Protein AF-A0A8B7R9I5-F1 (afdb_monomer_lite)

Radius of gyration: 27.97 Å; chains: 1; bounding box: 90×27×50 Å

pLDDT: mean 90.96, std 14.0, range [53.28, 98.88]

Foldseek 3Di:
DVVVVVVVVVVVVVVVVPPPPPPPDPCPDFDWDWDLDQFKIWIWGDDPNDIDTDADPVRHSIFTQKWFADPVGDIDGTPVLVVCCVVGVQRMDGSCVQVPPDDCPPVSNVVVCVVRSYDD

Structure (mmCIF, N/CA/C/O backbone):
data_AF-A0A8B7R9I5-F1
#
_entry.id   AF-A0A8B7R9I5-F1
#
loop_
_atom_site.group_PDB
_atom_site.id
_atom_site.type_symbol
_atom_site.label_atom_id
_atom_site.label_alt_id
_atom_site.label_comp_id
_atom_site.label_asym_id
_atom_site.label_entity_id
_atom_site.label_seq_id
_atom_site.pdbx_PDB_ins_code
_atom_site.Cartn_x
_atom_site.Cartn_y
_atom_site.Cartn_z
_atom_site.occupancy
_atom_site.B_iso_or_equiv
_atom_site.auth_seq_id
_atom_site.auth_comp_id
_atom_site.auth_asym_id
_atom_site.auth_atom_id
_atom_site.pdbx_PDB_model_num
ATOM 1 N N . MET A 1 1 ? -72.398 -2.146 26.251 1.00 57.97 1 MET A N 1
ATOM 2 C CA . MET A 1 1 ? -71.315 -3.127 26.514 1.00 57.97 1 MET A CA 1
ATOM 3 C C . MET A 1 1 ? -70.756 -3.788 25.250 1.00 5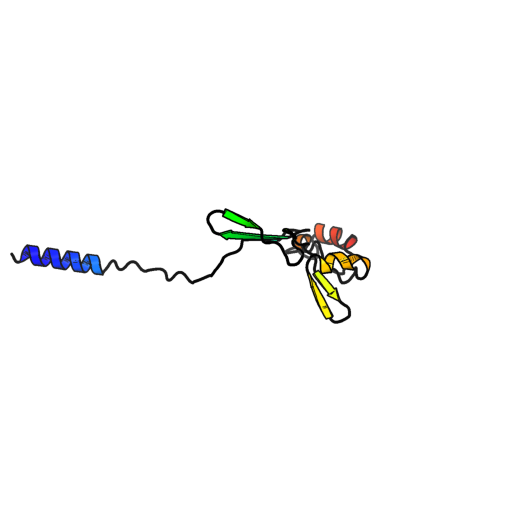7.97 1 MET A C 1
ATOM 5 O O . MET A 1 1 ? -69.545 -3.874 25.144 1.00 57.97 1 MET A O 1
ATOM 9 N N . LYS A 1 2 ? -71.574 -4.205 24.268 1.00 59.00 2 LYS A N 1
ATOM 10 C CA . LYS A 1 2 ? -71.081 -4.926 23.071 1.00 59.00 2 LYS A CA 1
ATOM 11 C C . LYS A 1 2 ? -70.203 -4.094 22.115 1.00 59.00 2 LYS A C 1
ATOM 13 O O . LYS A 1 2 ? -69.236 -4.621 21.588 1.00 59.00 2 LYS A O 1
ATOM 18 N N . LEU A 1 3 ? -70.484 -2.800 21.937 1.00 61.31 3 LEU A N 1
ATOM 19 C CA . LEU A 1 3 ? -69.761 -1.958 20.966 1.00 61.31 3 LEU A CA 1
ATOM 20 C C . LEU A 1 3 ? -68.325 -1.604 21.405 1.00 61.31 3 LEU A C 1
ATOM 22 O O . LEU A 1 3 ? -67.411 -1.579 20.589 1.00 61.31 3 LEU A O 1
ATOM 26 N N . SER A 1 4 ? -68.115 -1.398 22.708 1.00 63.44 4 SER A N 1
ATOM 27 C CA . SER A 1 4 ? -66.793 -1.089 23.274 1.00 63.44 4 SER A CA 1
ATOM 28 C C . SER A 1 4 ? -65.846 -2.292 23.222 1.00 63.44 4 SER A C 1
ATOM 30 O O . SER A 1 4 ? -64.653 -2.120 22.992 1.00 63.44 4 SER A O 1
ATOM 32 N N . LEU A 1 5 ? -66.386 -3.510 23.345 1.00 71.44 5 LEU A N 1
ATOM 33 C CA . LEU A 1 5 ? -65.606 -4.741 23.239 1.00 71.44 5 LEU A CA 1
ATOM 34 C C . LEU A 1 5 ? -65.128 -4.986 21.799 1.00 71.44 5 LEU A C 1
ATOM 36 O O . LEU A 1 5 ? -63.981 -5.364 21.594 1.00 71.44 5 LEU A O 1
ATOM 40 N N . VAL A 1 6 ? -65.972 -4.704 20.800 1.00 74.56 6 VAL A N 1
ATOM 41 C CA . VAL A 1 6 ? -65.595 -4.829 19.382 1.00 74.56 6 VAL A CA 1
ATOM 42 C C . VAL A 1 6 ? -64.506 -3.819 19.015 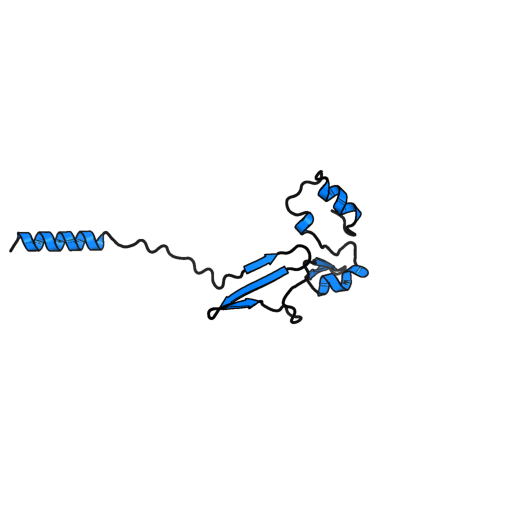1.00 74.56 6 VAL A C 1
ATOM 44 O O . VAL A 1 6 ? -63.542 -4.191 18.357 1.00 74.56 6 VAL A O 1
ATOM 47 N N . ALA A 1 7 ? -64.606 -2.573 19.488 1.00 74.38 7 ALA A N 1
ATOM 48 C CA . ALA A 1 7 ? -63.586 -1.552 19.243 1.00 74.38 7 ALA A CA 1
ATOM 49 C C . ALA A 1 7 ? -62.231 -1.904 19.883 1.00 74.38 7 ALA A C 1
ATOM 51 O O . ALA A 1 7 ? -61.194 -1.728 19.249 1.00 74.38 7 ALA A O 1
ATOM 52 N N . ALA A 1 8 ? -62.235 -2.447 21.106 1.00 73.75 8 ALA A N 1
ATOM 53 C CA . ALA A 1 8 ? -61.017 -2.883 21.788 1.00 73.75 8 ALA A CA 1
ATOM 54 C C . ALA A 1 8 ? -60.342 -4.063 21.070 1.00 73.75 8 ALA A C 1
ATOM 56 O O . ALA A 1 8 ? -59.127 -4.060 20.892 1.00 73.75 8 ALA A O 1
ATOM 57 N N . VAL A 1 9 ? -61.131 -5.036 20.600 1.00 73.94 9 VAL A N 1
ATOM 58 C CA . VAL A 1 9 ? -60.626 -6.174 19.816 1.00 73.94 9 VAL A CA 1
ATOM 59 C C . VAL A 1 9 ? -60.076 -5.709 18.466 1.00 73.94 9 VAL A C 1
ATOM 61 O O . VAL A 1 9 ? -59.018 -6.173 18.055 1.00 73.94 9 VAL A O 1
ATOM 64 N N . LEU A 1 10 ? -60.730 -4.749 17.805 1.00 69.25 10 LEU A N 1
ATOM 65 C CA . LEU A 1 10 ? -60.244 -4.186 16.545 1.00 69.25 10 LEU A CA 1
ATOM 66 C C . LEU A 1 10 ? -58.917 -3.431 16.732 1.00 69.25 10 LEU A C 1
ATOM 68 O O . LEU A 1 10 ? -58.007 -3.602 15.926 1.00 69.25 10 LEU A O 1
ATOM 72 N N . LEU A 1 11 ? -58.776 -2.650 17.813 1.00 66.75 11 LEU A N 1
ATOM 73 C CA . LEU A 1 11 ? -57.527 -1.953 18.150 1.00 66.75 11 LEU A CA 1
ATOM 74 C C . LEU A 1 11 ? -56.383 -2.928 18.463 1.00 66.75 11 LEU A C 1
ATOM 76 O O . LEU A 1 11 ? -55.255 -2.698 18.038 1.00 66.75 11 LEU A O 1
ATOM 80 N N . LEU A 1 12 ? -56.675 -4.018 19.180 1.00 66.19 12 LEU A N 1
ATOM 81 C CA . LEU A 1 12 ? -55.714 -5.086 19.474 1.00 66.19 12 LEU A CA 1
ATOM 82 C C . LEU A 1 12 ? -55.257 -5.808 18.200 1.00 66.19 12 LEU A C 1
ATOM 84 O O . LEU A 1 12 ? -54.066 -6.060 18.037 1.00 66.19 12 LEU A O 1
ATOM 88 N N . LEU A 1 13 ? -56.179 -6.087 17.274 1.00 65.00 13 LEU A N 1
ATOM 89 C CA . LEU A 1 13 ? -55.869 -6.703 15.980 1.00 65.00 13 LEU A CA 1
ATOM 90 C C . LEU A 1 13 ? -55.035 -5.773 15.083 1.00 65.00 13 LEU A C 1
ATOM 92 O O . LEU A 1 13 ? -54.101 -6.229 14.429 1.00 65.00 13 LEU A O 1
ATOM 96 N N . LEU A 1 14 ? -55.322 -4.467 15.093 1.00 61.38 14 LEU A N 1
ATOM 97 C CA . LEU A 1 14 ? -54.528 -3.447 14.396 1.00 61.38 14 LEU A CA 1
ATOM 98 C C . LEU A 1 14 ? -53.128 -3.272 15.009 1.00 61.38 14 LEU A C 1
ATOM 100 O O . LEU A 1 14 ? -52.166 -3.062 14.273 1.00 61.38 14 LEU A O 1
ATOM 104 N N . GLY A 1 15 ? -53.006 -3.376 16.336 1.00 58.50 15 GLY A N 1
ATOM 105 C CA . GLY A 1 15 ? -51.725 -3.333 17.044 1.00 58.50 15 GLY A CA 1
ATOM 106 C C . GLY A 1 15 ? -50.855 -4.563 16.777 1.00 58.50 15 GLY A C 1
ATOM 107 O O . GLY A 1 15 ? -49.658 -4.420 16.562 1.00 58.50 15 GLY A O 1
ATOM 108 N N . ALA A 1 16 ? -51.457 -5.754 16.708 1.00 57.84 16 ALA A N 1
ATOM 109 C CA . ALA A 1 16 ? -50.753 -6.996 16.381 1.00 57.84 16 ALA A CA 1
ATOM 110 C C . ALA A 1 16 ? -50.310 -7.074 14.908 1.00 57.84 16 ALA A C 1
ATOM 112 O O . ALA A 1 16 ? -49.304 -7.708 14.604 1.00 57.84 16 ALA A O 1
ATOM 113 N N . ALA A 1 17 ? -51.034 -6.416 13.993 1.00 56.88 17 ALA A N 1
ATOM 114 C CA . ALA A 1 17 ? -50.663 -6.333 12.578 1.00 56.88 17 ALA A CA 1
ATOM 115 C C . ALA A 1 17 ? -49.490 -5.371 12.307 1.00 56.88 17 ALA A C 1
ATOM 117 O O . ALA A 1 17 ? -48.914 -5.400 11.223 1.00 56.88 17 ALA A O 1
ATOM 118 N N . ARG A 1 18 ? -49.114 -4.535 13.284 1.00 53.28 18 ARG A N 1
ATOM 119 C CA . ARG A 1 18 ? -47.865 -3.765 13.284 1.00 53.28 18 ARG A CA 1
ATOM 120 C C . ARG A 1 18 ? -46.792 -4.516 14.071 1.00 53.28 18 ARG A C 1
ATOM 122 O O . ARG A 1 18 ? -46.271 -4.017 15.061 1.00 53.28 18 ARG A O 1
ATOM 129 N N . ALA A 1 19 ? -46.478 -5.732 13.640 1.00 58.41 19 ALA A N 1
ATOM 130 C CA . ALA A 1 19 ? -45.168 -6.283 13.934 1.00 58.41 19 ALA A CA 1
ATOM 131 C C . ALA A 1 19 ? -44.186 -5.508 13.051 1.00 58.41 19 ALA A C 1
ATOM 133 O O . ALA A 1 19 ? -44.258 -5.598 11.826 1.00 58.41 19 ALA A O 1
ATOM 134 N N . GLU A 1 20 ? -43.358 -4.663 13.661 1.00 60.16 20 GLU A N 1
ATOM 135 C CA . GLU A 1 20 ? -42.217 -4.074 12.969 1.00 60.16 20 GLU A CA 1
ATOM 136 C C . GLU A 1 20 ? -41.395 -5.240 12.412 1.00 60.16 20 GLU A C 1
ATOM 138 O O . GLU A 1 20 ? -41.001 -6.139 13.157 1.00 60.16 20 GLU A O 1
ATOM 143 N N . GLU A 1 21 ? -41.219 -5.284 11.090 1.00 58.91 21 GLU A N 1
ATOM 144 C CA . GLU A 1 21 ? -40.230 -6.162 10.481 1.00 58.91 21 GLU A CA 1
ATOM 145 C C . GLU A 1 21 ? -38.873 -5.721 11.035 1.00 58.91 21 GLU A C 1
ATOM 147 O O . GLU A 1 21 ? -38.292 -4.730 10.596 1.00 58.91 21 GLU A O 1
ATOM 152 N N . GLU A 1 22 ? -38.401 -6.406 12.077 1.00 61.62 22 GLU A N 1
ATOM 153 C CA . GLU A 1 22 ? -37.020 -6.295 12.516 1.00 61.62 22 GLU A CA 1
ATOM 154 C C . GLU A 1 22 ? -36.156 -6.803 11.363 1.00 61.62 22 GLU A C 1
ATOM 156 O O . GLU A 1 22 ? -35.990 -8.012 11.171 1.00 61.62 22 GLU A O 1
ATOM 161 N N . ASP A 1 23 ? -35.621 -5.867 10.576 1.00 65.56 23 ASP A N 1
ATOM 162 C CA . ASP A 1 23 ? -34.493 -6.118 9.691 1.00 65.56 23 ASP A CA 1
ATOM 163 C C . ASP A 1 23 ? -33.427 -6.827 10.529 1.00 65.56 23 ASP A C 1
ATOM 165 O O . ASP A 1 23 ? -32.781 -6.220 11.391 1.00 65.56 23 ASP A O 1
ATOM 169 N N . LYS A 1 24 ? -33.272 -8.139 10.316 1.00 66.38 24 LYS A N 1
ATOM 170 C CA . LYS A 1 24 ? -32.205 -8.933 10.922 1.00 66.38 24 LYS A CA 1
ATOM 171 C C . LYS A 1 24 ? -30.882 -8.351 10.449 1.00 66.38 24 LYS A C 1
ATOM 173 O O . LYS A 1 24 ? -30.362 -8.721 9.400 1.00 66.38 24 LYS A O 1
ATOM 178 N N . LYS A 1 25 ? -30.352 -7.418 11.233 1.00 73.75 25 LYS A N 1
ATOM 179 C CA . LYS A 1 25 ? -29.032 -6.843 11.030 1.00 73.75 25 LYS A CA 1
ATOM 180 C C . LYS A 1 25 ? -28.022 -7.968 11.193 1.00 73.75 25 LYS A C 1
ATOM 182 O O . LYS A 1 25 ? -27.886 -8.536 12.274 1.00 73.75 25 LYS A O 1
ATOM 187 N N . GLU A 1 26 ? -27.367 -8.313 10.095 1.00 87.25 26 GLU A N 1
ATOM 188 C CA . GLU A 1 26 ? -26.284 -9.285 10.080 1.00 87.25 26 GLU A CA 1
ATOM 189 C C . GLU A 1 26 ? -25.177 -8.826 11.049 1.00 87.25 26 GLU A C 1
ATOM 191 O O . GLU A 1 26 ? -24.826 -7.641 11.081 1.00 87.25 26 GLU A O 1
ATOM 196 N N . ASP A 1 27 ? -24.660 -9.738 11.879 1.00 91.88 27 ASP A N 1
ATOM 197 C CA . ASP A 1 27 ? -23.546 -9.428 12.780 1.00 91.88 27 ASP A CA 1
ATOM 198 C C . ASP A 1 27 ? -22.250 -9.355 11.968 1.00 91.88 27 ASP A C 1
ATOM 200 O O . ASP A 1 27 ? -21.602 -10.361 11.679 1.00 91.88 27 ASP A O 1
ATOM 204 N N . VAL A 1 28 ? -21.893 -8.136 11.570 1.00 93.75 28 VAL A N 1
ATOM 205 C CA . VAL A 1 28 ? -20.682 -7.836 10.795 1.00 93.75 28 VAL A CA 1
ATOM 206 C C . VAL A 1 28 ? -19.411 -7.763 11.654 1.00 93.75 28 VAL A C 1
ATOM 208 O O . VAL A 1 28 ? -18.330 -7.491 11.131 1.00 93.75 28 VAL A O 1
ATOM 211 N N . GLY A 1 29 ? -19.505 -7.976 12.971 1.00 96.19 29 GLY A N 1
ATOM 212 C CA . GLY A 1 29 ? -18.381 -7.833 13.891 1.00 96.19 29 GLY A CA 1
ATOM 213 C C . GLY A 1 29 ? -17.831 -6.400 13.976 1.00 96.19 29 GLY A C 1
ATOM 214 O O . GLY A 1 29 ? -18.547 -5.407 13.835 1.00 96.19 29 GLY A O 1
ATOM 215 N N . THR A 1 30 ? -16.528 -6.268 14.257 1.00 96.69 30 THR A N 1
ATOM 216 C CA . THR A 1 30 ? -15.864 -4.955 14.345 1.00 96.69 30 THR A CA 1
ATOM 217 C C . THR A 1 30 ? -15.502 -4.442 12.954 1.00 96.69 30 THR A C 1
ATOM 219 O O . THR A 1 30 ? -14.578 -4.946 12.320 1.00 96.69 30 THR A O 1
ATOM 222 N N . VAL A 1 31 ? -16.187 -3.392 12.506 1.00 97.94 31 VAL A N 1
ATOM 223 C CA . VAL A 1 31 ? -15.862 -2.699 11.255 1.00 97.94 31 VAL A CA 1
ATOM 224 C C . VAL A 1 31 ? -14.630 -1.813 11.450 1.00 97.94 31 VAL A C 1
ATOM 226 O O . VAL A 1 31 ? -14.556 -1.026 12.397 1.00 97.94 31 VAL A O 1
ATOM 229 N N . VAL A 1 32 ? -13.671 -1.919 10.531 1.00 98.62 32 VAL A N 1
ATOM 230 C CA . VAL A 1 32 ? -12.458 -1.092 10.495 1.00 98.62 32 VAL A CA 1
ATOM 231 C C . VAL A 1 32 ? -12.503 -0.111 9.327 1.00 98.62 32 VAL A C 1
ATOM 233 O O . VAL A 1 32 ? -13.063 -0.403 8.272 1.00 98.62 32 VAL A O 1
ATOM 236 N N . GLY A 1 33 ? -11.894 1.057 9.509 1.00 98.69 33 GLY A N 1
ATOM 237 C CA . GLY A 1 33 ? -11.625 2.009 8.438 1.00 98.69 33 GLY A CA 1
ATOM 238 C C . GLY A 1 33 ? -10.193 1.841 7.949 1.00 98.69 33 GLY A C 1
ATOM 239 O O . GLY A 1 33 ? -9.263 1.936 8.749 1.00 98.69 33 GLY A O 1
ATOM 240 N N . ILE A 1 34 ? -10.013 1.600 6.653 1.00 98.81 34 ILE A N 1
ATOM 241 C CA . ILE A 1 34 ? -8.692 1.469 6.032 1.00 98.81 34 ILE A CA 1
ATOM 242 C C . ILE A 1 34 ? -8.498 2.627 5.063 1.00 98.81 34 ILE A C 1
ATOM 244 O O . ILE A 1 34 ? -9.250 2.772 4.100 1.00 98.81 34 ILE A O 1
ATOM 248 N N . ASP A 1 35 ? -7.461 3.423 5.301 1.00 98.69 35 ASP A N 1
ATOM 249 C CA . ASP A 1 35 ? -6.919 4.312 4.282 1.00 98.69 35 ASP A CA 1
ATOM 250 C C . ASP A 1 35 ? -5.875 3.534 3.478 1.00 98.69 35 ASP A C 1
ATOM 252 O O . ASP A 1 35 ? -4.771 3.270 3.959 1.00 98.69 35 ASP A O 1
ATOM 256 N N . LEU A 1 36 ? -6.245 3.123 2.264 1.00 98.62 36 LEU A N 1
ATOM 257 C CA . LEU A 1 36 ? -5.349 2.453 1.324 1.00 98.62 36 LEU A CA 1
ATOM 258 C C . LEU A 1 36 ? -4.628 3.509 0.482 1.00 98.62 36 LEU A C 1
ATOM 260 O O . LEU A 1 36 ? -5.067 3.808 -0.628 1.00 98.62 36 LEU A O 1
ATOM 264 N N . GLY A 1 37 ? -3.575 4.133 1.004 1.00 98.50 37 GLY A N 1
ATOM 265 C CA . GLY A 1 37 ? -2.846 5.205 0.319 1.00 98.50 37 GLY A CA 1
ATOM 266 C C . GLY A 1 37 ? -1.820 4.705 -0.707 1.00 98.50 37 GLY A C 1
ATOM 267 O O . GLY A 1 37 ? -1.488 3.521 -0.771 1.00 98.50 37 GLY A O 1
ATOM 268 N N . THR A 1 38 ? -1.305 5.623 -1.535 1.00 98.38 38 THR A N 1
ATOM 269 C CA . THR A 1 38 ? -0.326 5.294 -2.592 1.00 98.38 38 THR A CA 1
ATOM 270 C C . THR A 1 38 ? 0.993 4.789 -2.013 1.00 98.38 38 THR A C 1
ATOM 272 O O . THR A 1 38 ? 1.483 3.751 -2.440 1.00 98.38 38 THR A O 1
ATOM 275 N N . THR A 1 39 ? 1.540 5.499 -1.022 1.00 98.38 39 THR A N 1
ATOM 276 C CA . THR A 1 39 ? 2.857 5.199 -0.430 1.00 98.38 39 THR A CA 1
ATOM 277 C C . THR A 1 39 ? 2.749 4.547 0.944 1.00 98.38 39 THR A C 1
ATOM 279 O O . THR A 1 39 ? 3.555 3.683 1.278 1.00 98.38 39 THR A O 1
ATOM 282 N N . TYR A 1 40 ? 1.759 4.949 1.739 1.00 98.69 40 TYR A N 1
ATOM 283 C CA . TYR A 1 40 ? 1.473 4.381 3.051 1.00 98.69 40 TYR A CA 1
ATOM 284 C C . TYR A 1 40 ? -0.018 4.120 3.177 1.00 98.69 40 TYR A C 1
ATOM 286 O O . TYR A 1 40 ? -0.826 4.851 2.610 1.00 98.69 40 TYR A O 1
ATOM 294 N N . SER A 1 41 ? -0.353 3.107 3.961 1.00 98.88 41 SER A N 1
ATOM 295 C CA . SER A 1 41 ? -1.711 2.771 4.360 1.00 98.88 41 SER A CA 1
ATOM 296 C C . SER A 1 41 ? -1.849 2.811 5.879 1.00 98.88 41 SER A C 1
ATOM 298 O O . SER A 1 41 ? -0.862 2.725 6.614 1.00 98.88 41 SER A O 1
ATOM 300 N N . CYS A 1 42 ? -3.080 2.948 6.353 1.00 98.69 42 CYS A N 1
ATOM 301 C CA . CYS A 1 42 ? -3.414 3.059 7.767 1.00 98.69 42 CYS A CA 1
ATOM 302 C C . CYS A 1 42 ? -4.720 2.314 8.047 1.00 98.69 42 CYS A C 1
ATOM 304 O O . CYS A 1 42 ? -5.598 2.258 7.186 1.00 98.69 42 CYS A O 1
ATOM 306 N N . VAL A 1 43 ? -4.866 1.760 9.250 1.00 98.81 43 VAL A N 1
ATOM 307 C CA . VAL A 1 43 ? -6.114 1.138 9.696 1.00 98.81 43 VAL A CA 1
ATOM 308 C C . VAL A 1 43 ? -6.514 1.673 11.066 1.00 98.81 43 VAL A C 1
ATOM 310 O O . VAL A 1 43 ? -5.698 1.788 11.984 1.00 98.81 43 VAL A O 1
ATOM 313 N N . GLY A 1 44 ? -7.789 2.026 11.191 1.00 98.69 44 GLY A N 1
ATOM 314 C CA . GLY A 1 44 ? -8.380 2.527 12.418 1.00 98.69 44 GLY A CA 1
ATOM 315 C C . GLY A 1 44 ? -9.692 1.835 12.757 1.00 98.69 44 GLY A C 1
ATOM 316 O O . GLY A 1 44 ? -10.386 1.297 11.896 1.00 98.69 44 GLY A O 1
ATOM 317 N N . VAL A 1 45 ? -10.045 1.875 14.035 1.00 98.69 45 VAL A N 1
ATOM 318 C CA . VAL A 1 45 ? -11.303 1.352 14.572 1.00 98.69 45 VAL A CA 1
ATOM 319 C C . VAL A 1 45 ? -11.941 2.393 15.484 1.00 98.69 45 VAL A C 1
ATOM 321 O O . VAL A 1 45 ? -11.243 3.110 16.200 1.00 98.69 45 VAL A O 1
ATOM 324 N N . PHE A 1 46 ? -13.269 2.491 15.479 1.00 98.38 46 PHE A N 1
ATOM 325 C CA . PHE A 1 46 ? -13.987 3.286 16.473 1.00 98.38 46 PHE A CA 1
ATOM 326 C C . PHE A 1 46 ? -14.363 2.393 17.656 1.00 98.38 46 PHE A C 1
ATOM 328 O O . PHE A 1 46 ? -15.173 1.479 17.518 1.00 98.38 46 PHE A O 1
ATOM 335 N N . LYS A 1 47 ? -13.769 2.639 18.826 1.00 95.81 47 LYS A N 1
ATOM 336 C CA . LYS A 1 47 ? -14.005 1.845 20.038 1.00 95.81 47 LYS A CA 1
ATOM 337 C C . LYS A 1 47 ? -13.972 2.747 21.266 1.00 95.81 47 LYS A C 1
ATOM 339 O O . LYS A 1 47 ? -13.172 3.674 21.346 1.00 95.81 47 LYS A O 1
ATOM 344 N N . ASN A 1 48 ? -14.839 2.476 22.243 1.00 96.75 48 ASN A N 1
ATOM 345 C CA . ASN A 1 48 ? -14.902 3.219 23.509 1.00 96.75 48 ASN A CA 1
ATOM 346 C C . ASN A 1 48 ? -15.055 4.745 23.320 1.00 96.75 48 ASN A C 1
ATOM 348 O O . ASN A 1 48 ? -14.403 5.530 24.005 1.00 96.75 48 ASN A O 1
ATOM 352 N N . GLY A 1 49 ? -15.881 5.165 22.355 1.00 97.38 49 GLY A N 1
ATOM 353 C CA . GLY A 1 49 ? -16.176 6.580 22.103 1.00 97.38 49 GLY A CA 1
ATOM 354 C C . GLY A 1 49 ? -15.062 7.378 21.417 1.00 97.38 49 GLY A C 1
ATOM 355 O O . GLY A 1 49 ? -15.174 8.598 21.328 1.00 97.38 49 GLY A O 1
ATOM 356 N N . ARG A 1 50 ? -13.998 6.730 20.923 1.00 97.88 50 ARG A N 1
ATOM 357 C CA . ARG A 1 50 ? -12.910 7.391 20.188 1.00 97.88 50 ARG A CA 1
ATOM 358 C C . ARG A 1 50 ? -12.425 6.560 18.999 1.00 97.88 50 ARG A C 1
ATOM 360 O O . ARG A 1 50 ? -12.619 5.347 18.953 1.00 97.88 50 ARG A O 1
ATOM 367 N N . VAL A 1 51 ? -11.749 7.218 18.060 1.00 98.25 51 VAL A N 1
ATOM 368 C CA . VAL A 1 51 ? -10.993 6.541 16.996 1.00 98.25 51 VAL A CA 1
ATOM 369 C C . VAL A 1 51 ? -9.648 6.077 17.554 1.00 98.25 51 VAL A C 1
ATOM 371 O O . VAL A 1 51 ? -8.945 6.834 18.226 1.00 98.25 51 VAL A O 1
ATOM 374 N N . GLU A 1 52 ? -9.282 4.836 17.263 1.00 98.38 52 GLU A N 1
ATOM 375 C CA . GLU A 1 52 ? -7.979 4.257 17.564 1.00 98.38 52 GLU A CA 1
ATOM 376 C C . GLU A 1 52 ? -7.282 3.858 16.264 1.00 98.38 52 GLU A C 1
ATOM 378 O O . GLU A 1 52 ? -7.841 3.109 15.466 1.00 98.38 52 GLU A O 1
ATOM 383 N N . ILE A 1 53 ? -6.066 4.370 16.055 1.00 98.56 53 ILE A N 1
ATOM 384 C CA . ILE A 1 53 ? -5.194 3.957 14.951 1.00 98.56 53 ILE A CA 1
ATOM 385 C C . ILE A 1 53 ? -4.352 2.779 15.426 1.00 98.56 53 ILE A C 1
ATOM 387 O O . ILE A 1 53 ? -3.621 2.900 16.414 1.00 98.56 53 ILE A O 1
ATOM 391 N N . ILE A 1 54 ? -4.462 1.658 14.722 1.00 98.62 54 ILE A N 1
ATOM 392 C CA . ILE A 1 54 ? -3.838 0.397 15.110 1.00 98.62 54 ILE A CA 1
ATOM 393 C C . ILE A 1 54 ? -2.389 0.402 14.615 1.00 98.62 54 ILE A C 1
ATOM 395 O O . ILE A 1 54 ? -2.117 0.702 13.453 1.00 98.62 54 ILE A O 1
ATOM 399 N N . ALA A 1 55 ? -1.452 0.094 15.509 1.00 98.56 55 ALA A N 1
ATOM 400 C CA . ALA A 1 55 ? -0.058 -0.107 15.136 1.00 98.56 55 ALA A CA 1
ATOM 401 C C . ALA A 1 55 ? 0.136 -1.497 14.509 1.00 98.56 55 ALA A C 1
ATOM 403 O O . ALA A 1 55 ? -0.498 -2.461 14.939 1.00 98.56 55 ALA A O 1
ATOM 404 N N . ASN A 1 56 ? 1.012 -1.600 13.511 1.00 98.19 56 ASN A N 1
ATOM 405 C CA . ASN A 1 56 ? 1.440 -2.880 12.953 1.00 98.19 56 ASN A CA 1
ATOM 406 C C . ASN A 1 56 ? 2.383 -3.629 13.919 1.00 98.19 56 ASN A C 1
ATOM 408 O O . ASN A 1 56 ? 2.670 -3.157 15.021 1.00 98.19 56 ASN A O 1
ATOM 412 N N . ASP A 1 57 ? 2.873 -4.800 13.510 1.00 97.25 57 ASP A N 1
ATOM 413 C CA . ASP A 1 57 ? 3.768 -5.636 14.326 1.00 97.25 57 ASP A CA 1
ATOM 414 C C . ASP A 1 57 ? 5.127 -4.985 14.658 1.00 97.25 57 ASP A C 1
ATOM 416 O O . ASP A 1 57 ? 5.764 -5.376 15.634 1.00 97.25 57 ASP A O 1
ATOM 420 N N . GLN A 1 58 ? 5.533 -3.949 13.916 1.00 96.25 58 GLN A N 1
ATOM 421 C CA . GLN A 1 58 ? 6.715 -3.127 14.192 1.00 96.25 58 GLN A CA 1
ATOM 422 C C . GLN A 1 58 ? 6.414 -1.932 15.113 1.00 96.25 58 GLN A C 1
ATOM 424 O O . GLN A 1 58 ? 7.312 -1.160 15.443 1.00 96.25 58 GLN A O 1
ATOM 429 N N . GLY A 1 59 ? 5.155 -1.734 15.517 1.00 97.75 59 GLY A N 1
ATOM 430 C CA . GLY A 1 59 ? 4.724 -0.581 16.309 1.00 97.75 59 GLY A CA 1
ATOM 431 C C . GLY A 1 59 ? 4.420 0.681 15.488 1.00 97.75 59 GLY A C 1
ATOM 432 O O . GLY A 1 59 ? 4.087 1.719 16.066 1.00 97.75 59 GLY A O 1
ATOM 433 N N . ASN A 1 60 ? 4.472 0.613 14.154 1.00 98.19 60 ASN A N 1
ATOM 434 C CA . ASN A 1 60 ? 4.187 1.745 13.272 1.00 98.19 60 ASN A CA 1
ATOM 435 C C . ASN A 1 60 ? 2.678 1.895 13.039 1.00 98.19 60 ASN A C 1
ATOM 437 O O . ASN A 1 60 ? 1.985 0.936 12.714 1.00 98.19 60 ASN A O 1
ATOM 441 N N . ARG A 1 61 ? 2.152 3.122 13.144 1.00 98.38 61 ARG A N 1
ATOM 442 C CA . ARG A 1 61 ? 0.726 3.434 12.885 1.00 98.38 61 ARG A CA 1
ATOM 443 C C . ARG A 1 61 ? 0.373 3.633 11.409 1.00 98.38 61 ARG A C 1
ATOM 445 O O . ARG A 1 61 ? -0.792 3.802 11.073 1.00 98.38 61 ARG A O 1
ATOM 452 N N . ILE A 1 62 ? 1.377 3.638 10.541 1.00 98.56 62 ILE A N 1
ATOM 453 C CA . ILE A 1 62 ? 1.236 3.633 9.087 1.00 98.56 62 ILE A CA 1
ATOM 454 C C . ILE A 1 62 ? 2.149 2.540 8.545 1.00 98.56 62 ILE A C 1
ATOM 456 O O . ILE A 1 62 ? 3.244 2.342 9.060 1.00 98.56 62 ILE A O 1
ATOM 460 N N . THR A 1 63 ? 1.699 1.824 7.522 1.00 98.88 63 THR A N 1
ATOM 461 C CA . THR A 1 63 ? 2.448 0.723 6.904 1.00 98.88 63 THR A CA 1
ATOM 462 C C . THR A 1 63 ? 2.744 1.079 5.451 1.00 98.88 63 THR A C 1
ATOM 464 O O . THR A 1 63 ? 1.825 1.528 4.763 1.00 98.88 63 THR A O 1
ATOM 467 N N . PRO A 1 64 ? 3.985 0.921 4.953 1.00 98.81 64 PRO A N 1
ATOM 468 C CA . PRO A 1 64 ? 4.283 1.148 3.544 1.00 98.81 64 PRO A CA 1
ATOM 469 C C . PRO A 1 64 ? 3.361 0.338 2.623 1.00 98.81 64 PRO A C 1
ATOM 471 O O . PRO A 1 64 ? 3.149 -0.853 2.837 1.00 98.81 64 PRO A O 1
ATOM 474 N N . SER A 1 65 ? 2.848 0.953 1.562 1.00 98.81 65 SER A N 1
ATOM 475 C CA . SER A 1 65 ? 2.051 0.282 0.525 1.00 98.81 65 SER A CA 1
ATOM 476 C C . SER A 1 65 ? 2.968 -0.472 -0.453 1.00 98.81 65 SER A C 1
ATOM 478 O O . SER A 1 65 ? 3.020 -0.165 -1.642 1.00 98.81 65 SER A O 1
ATOM 480 N N . TYR A 1 66 ? 3.750 -1.411 0.085 1.00 98.81 66 TYR A N 1
ATOM 481 C CA . TYR A 1 66 ? 4.770 -2.190 -0.617 1.00 98.81 66 TYR A CA 1
ATOM 482 C C . TYR A 1 66 ? 4.450 -3.679 -0.497 1.00 98.81 66 TYR A C 1
ATOM 484 O O . TYR A 1 66 ? 4.072 -4.153 0.577 1.00 98.81 66 TYR A O 1
ATOM 492 N N . VAL A 1 67 ? 4.647 -4.416 -1.587 1.00 98.81 67 VAL A N 1
ATOM 493 C CA . VAL A 1 67 ? 4.573 -5.881 -1.630 1.00 98.81 67 VAL A CA 1
ATOM 494 C C . VAL A 1 67 ? 5.806 -6.391 -2.358 1.00 98.81 67 VAL A C 1
ATOM 496 O O . VAL A 1 67 ? 6.162 -5.849 -3.397 1.00 98.81 67 VAL A O 1
ATOM 499 N N . ALA A 1 68 ? 6.454 -7.428 -1.841 1.00 98.81 68 ALA A N 1
ATOM 500 C CA . ALA A 1 68 ? 7.568 -8.070 -2.524 1.00 98.81 68 ALA A CA 1
ATOM 501 C C . ALA A 1 68 ? 7.406 -9.586 -2.540 1.00 98.81 68 ALA A C 1
ATOM 503 O O . ALA A 1 68 ? 6.819 -10.158 -1.621 1.00 98.81 68 ALA A O 1
ATOM 504 N N . PHE A 1 69 ? 7.944 -10.222 -3.574 1.00 98.69 69 PHE A N 1
ATOM 505 C CA . PHE A 1 69 ? 8.027 -11.675 -3.676 1.00 98.69 69 PHE A CA 1
ATOM 506 C C . PHE A 1 69 ? 9.498 -12.095 -3.608 1.00 98.69 69 PHE A C 1
ATOM 508 O O . PHE A 1 69 ? 10.324 -11.590 -4.375 1.00 98.69 69 PHE A O 1
ATOM 515 N N . THR A 1 70 ? 9.837 -12.969 -2.659 1.00 97.75 70 THR A N 1
ATOM 516 C CA . THR A 1 70 ? 11.210 -13.457 -2.473 1.00 97.75 70 THR A CA 1
ATOM 517 C C . THR A 1 70 ? 11.537 -14.573 -3.471 1.00 97.75 70 THR A C 1
ATOM 519 O O . THR A 1 70 ? 10.620 -15.212 -4.000 1.00 97.75 70 THR A O 1
ATOM 522 N N . PRO A 1 71 ? 12.829 -14.858 -3.728 1.00 95.44 71 PRO A N 1
ATOM 523 C CA . PRO A 1 71 ? 13.239 -15.986 -4.568 1.00 95.44 71 PRO A CA 1
ATOM 524 C C . PRO A 1 71 ? 12.713 -17.346 -4.081 1.00 95.44 71 PRO A C 1
ATOM 526 O O . PRO A 1 71 ? 12.479 -18.244 -4.886 1.00 95.44 71 PRO A O 1
ATOM 529 N N . GLU A 1 72 ? 12.491 -17.489 -2.774 1.00 96.56 72 GLU A N 1
ATOM 530 C CA . GLU A 1 72 ? 11.959 -18.695 -2.130 1.00 96.56 72 GLU A CA 1
ATOM 531 C C . GLU A 1 72 ? 10.424 -18.798 -2.228 1.00 96.56 72 GLU A C 1
ATOM 533 O O . GLU A 1 72 ? 9.844 -19.795 -1.799 1.00 96.56 72 GLU A O 1
ATOM 538 N N . GLY A 1 73 ? 9.759 -17.790 -2.804 1.00 95.56 73 GLY A N 1
ATOM 539 C CA . GLY A 1 73 ? 8.309 -17.749 -2.995 1.00 95.56 73 GLY A CA 1
ATOM 540 C C . GLY A 1 73 ? 7.526 -17.127 -1.836 1.00 95.56 73 GLY A C 1
ATOM 541 O O . GLY A 1 73 ? 6.296 -17.212 -1.821 1.00 95.56 73 GLY A O 1
ATOM 542 N N . GLU A 1 74 ? 8.195 -16.491 -0.872 1.00 98.19 74 GLU A N 1
ATOM 543 C CA . GLU A 1 74 ? 7.527 -15.782 0.220 1.00 98.19 74 GLU A CA 1
ATOM 544 C C . GLU A 1 74 ? 6.982 -14.426 -0.256 1.00 98.19 74 GLU A C 1
ATOM 546 O O . GLU A 1 74 ? 7.604 -13.730 -1.058 1.00 98.19 74 GLU A O 1
ATOM 551 N N . ARG A 1 75 ? 5.811 -14.024 0.258 1.00 98.62 75 ARG A N 1
ATOM 552 C CA . ARG A 1 75 ? 5.229 -12.698 0.010 1.00 98.62 75 ARG A CA 1
ATOM 553 C C . ARG A 1 75 ? 5.427 -11.792 1.222 1.00 98.62 75 ARG A C 1
ATOM 555 O O . ARG A 1 75 ? 4.737 -11.950 2.227 1.00 98.62 75 ARG A O 1
ATOM 562 N N . LEU A 1 76 ? 6.281 -10.786 1.073 1.00 98.56 76 LEU A N 1
ATOM 563 C CA . LEU A 1 76 ? 6.516 -9.739 2.064 1.00 98.56 76 LEU A CA 1
ATOM 564 C C . LEU A 1 76 ? 5.576 -8.551 1.827 1.00 98.56 76 LEU A C 1
ATOM 566 O O . LEU A 1 76 ? 5.268 -8.211 0.684 1.00 98.56 76 LEU A O 1
ATOM 570 N N . ILE A 1 77 ? 5.135 -7.893 2.901 1.00 98.75 77 ILE A N 1
ATOM 571 C CA . ILE A 1 77 ? 4.228 -6.734 2.855 1.00 98.75 77 ILE A CA 1
ATOM 572 C C . ILE A 1 77 ? 4.744 -5.661 3.820 1.00 98.75 77 ILE A C 1
ATOM 574 O O . ILE A 1 77 ? 5.276 -5.980 4.882 1.00 98.75 77 ILE A O 1
ATOM 578 N N . GLY A 1 78 ? 4.576 -4.386 3.474 1.00 98.69 78 GLY A N 1
ATOM 579 C CA . GLY A 1 78 ? 4.840 -3.287 4.399 1.00 98.69 78 GLY A CA 1
ATOM 580 C C . GLY A 1 78 ? 6.322 -2.999 4.598 1.00 98.69 78 GLY A C 1
ATOM 581 O O . GLY A 1 78 ? 7.081 -2.883 3.634 1.00 98.69 78 GLY A O 1
ATOM 582 N N . ASP A 1 79 ? 6.724 -2.858 5.861 1.00 98.56 79 ASP A N 1
ATOM 583 C CA . ASP A 1 79 ? 8.092 -2.505 6.247 1.00 98.56 79 ASP A CA 1
ATOM 584 C C . ASP A 1 79 ? 9.116 -3.522 5.714 1.00 98.56 79 ASP A C 1
ATOM 586 O O . ASP A 1 79 ? 10.127 -3.133 5.129 1.00 98.56 79 ASP A O 1
ATOM 590 N N . ALA A 1 80 ? 8.815 -4.823 5.805 1.00 98.25 80 ALA A N 1
ATOM 591 C CA . ALA A 1 80 ? 9.684 -5.885 5.297 1.00 98.25 80 ALA A CA 1
ATOM 592 C C . ALA A 1 80 ? 9.917 -5.778 3.779 1.00 98.25 80 ALA A C 1
ATOM 594 O O . ALA A 1 80 ? 11.059 -5.836 3.325 1.00 98.25 80 ALA A O 1
ATOM 595 N N . ALA A 1 81 ? 8.855 -5.552 2.996 1.00 98.69 81 ALA A N 1
ATOM 596 C CA . ALA A 1 81 ? 8.960 -5.381 1.547 1.00 98.69 81 ALA A CA 1
ATOM 597 C C . ALA A 1 81 ? 9.744 -4.112 1.178 1.00 98.69 81 ALA A C 1
ATOM 599 O O . ALA A 1 81 ? 10.598 -4.144 0.293 1.00 98.69 81 ALA A O 1
ATOM 600 N N . LYS A 1 82 ? 9.509 -3.000 1.881 1.00 98.50 82 LYS A N 1
ATOM 601 C CA . LYS A 1 82 ? 10.240 -1.749 1.649 1.00 98.50 82 LYS A CA 1
ATOM 602 C C . LYS A 1 82 ? 11.740 -1.894 1.938 1.00 98.50 82 LYS A C 1
ATOM 604 O O . LYS A 1 82 ? 12.554 -1.382 1.173 1.00 98.50 82 LYS A O 1
ATOM 609 N N . ASN A 1 83 ? 12.108 -2.608 3.002 1.00 98.12 83 ASN A N 1
ATOM 610 C CA . ASN A 1 83 ? 13.502 -2.759 3.432 1.00 98.12 83 ASN A CA 1
ATOM 611 C C . ASN A 1 83 ? 14.386 -3.498 2.415 1.00 98.12 83 ASN A C 1
ATOM 613 O O . ASN A 1 83 ? 15.572 -3.198 2.317 1.00 98.12 83 ASN A O 1
ATOM 617 N N . GLN A 1 84 ? 13.821 -4.429 1.641 1.00 97.62 84 GLN A N 1
ATOM 618 C CA . GLN A 1 84 ? 14.561 -5.218 0.646 1.00 97.62 84 GLN A CA 1
ATOM 619 C C . GLN A 1 84 ? 14.460 -4.684 -0.794 1.00 97.62 84 GLN A C 1
ATOM 621 O O . GLN A 1 84 ? 14.981 -5.310 -1.717 1.00 97.62 84 GLN A O 1
ATOM 626 N N . LEU A 1 85 ? 13.834 -3.516 -1.003 1.00 97.94 85 LEU A N 1
ATOM 627 C CA . LEU A 1 85 ? 13.661 -2.908 -2.331 1.00 97.94 85 LEU A CA 1
ATOM 628 C C . LEU A 1 85 ? 14.981 -2.822 -3.109 1.00 97.94 85 LEU A C 1
ATOM 630 O O . LEU A 1 85 ? 15.018 -3.105 -4.301 1.00 97.94 85 LEU A O 1
ATOM 634 N N . THR A 1 86 ? 16.066 -2.424 -2.447 1.00 97.81 86 THR A N 1
ATOM 635 C CA . THR A 1 86 ? 17.364 -2.219 -3.104 1.00 97.81 86 THR A CA 1
ATOM 636 C C . THR A 1 86 ? 18.038 -3.523 -3.521 1.00 97.81 86 THR A C 1
ATOM 638 O O . THR A 1 86 ? 18.793 -3.516 -4.489 1.00 97.81 86 THR A O 1
ATOM 641 N N . SER A 1 87 ? 17.770 -4.638 -2.834 1.00 98.06 87 SER A N 1
ATOM 642 C CA . SER A 1 87 ? 18.332 -5.951 -3.171 1.00 98.06 87 SER A CA 1
ATOM 643 C C . SER A 1 87 ? 17.466 -6.758 -4.140 1.00 98.06 87 SER A C 1
ATOM 645 O O . SER A 1 87 ? 17.972 -7.679 -4.773 1.00 98.06 87 SER A O 1
ATOM 647 N N . ASN A 1 88 ? 16.177 -6.434 -4.265 1.00 98.12 88 ASN A N 1
ATOM 648 C CA . ASN A 1 88 ? 15.220 -7.157 -5.107 1.00 98.12 88 ASN A CA 1
ATOM 649 C C . ASN A 1 88 ? 14.237 -6.195 -5.817 1.00 98.12 88 ASN A C 1
ATOM 651 O O . ASN A 1 88 ? 13.018 -6.282 -5.632 1.00 98.12 88 ASN A O 1
ATOM 655 N N . PRO A 1 89 ? 14.738 -5.236 -6.614 1.00 98.31 89 PRO A N 1
ATOM 656 C CA . PRO A 1 89 ? 13.923 -4.134 -7.122 1.00 98.31 89 PRO A CA 1
ATOM 657 C C . PRO A 1 89 ? 12.845 -4.579 -8.118 1.00 98.31 89 PRO A C 1
ATOM 659 O O . PRO A 1 89 ? 11.736 -4.054 -8.083 1.00 98.31 89 PRO A O 1
ATOM 662 N N . GLU A 1 90 ? 13.129 -5.571 -8.968 1.00 98.50 90 GLU A N 1
ATOM 663 C CA . GLU A 1 90 ? 12.188 -6.024 -10.006 1.00 98.50 90 GLU A CA 1
ATOM 664 C C . GLU A 1 90 ? 10.983 -6.796 -9.446 1.00 98.50 90 GLU A C 1
ATOM 666 O O . GLU A 1 90 ? 9.934 -6.832 -10.087 1.00 98.50 90 GLU A O 1
ATOM 671 N N . ASN A 1 91 ? 11.110 -7.388 -8.252 1.00 98.62 91 ASN A N 1
ATOM 672 C CA . ASN A 1 91 ? 10.039 -8.153 -7.599 1.00 98.62 91 ASN A CA 1
ATOM 673 C C . ASN A 1 91 ? 9.449 -7.421 -6.385 1.00 98.62 91 ASN A C 1
ATOM 675 O O . ASN A 1 91 ? 8.775 -8.039 -5.559 1.00 98.62 91 ASN A O 1
ATOM 679 N N . THR A 1 92 ? 9.699 -6.113 -6.273 1.00 98.81 92 THR A N 1
ATOM 680 C CA . THR A 1 92 ? 9.140 -5.246 -5.231 1.00 98.81 92 THR A CA 1
ATOM 681 C C . THR A 1 92 ? 8.198 -4.231 -5.855 1.00 98.81 92 THR A C 1
ATOM 683 O O . THR A 1 92 ? 8.625 -3.291 -6.519 1.00 98.81 92 THR A O 1
ATOM 686 N N . VAL A 1 93 ? 6.905 -4.404 -5.611 1.00 98.81 93 VAL A N 1
ATOM 687 C CA . VAL A 1 93 ? 5.829 -3.580 -6.158 1.00 98.81 93 VAL A CA 1
ATOM 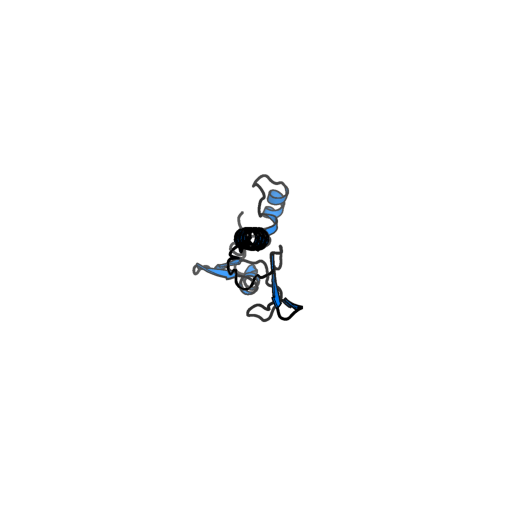688 C C . VAL A 1 93 ? 5.436 -2.496 -5.157 1.00 98.81 93 VAL A C 1
ATOM 690 O O . VAL A 1 93 ? 5.167 -2.768 -3.985 1.00 98.81 93 VAL A O 1
ATOM 693 N N . PHE A 1 94 ? 5.366 -1.261 -5.643 1.00 98.81 94 PHE A N 1
ATOM 694 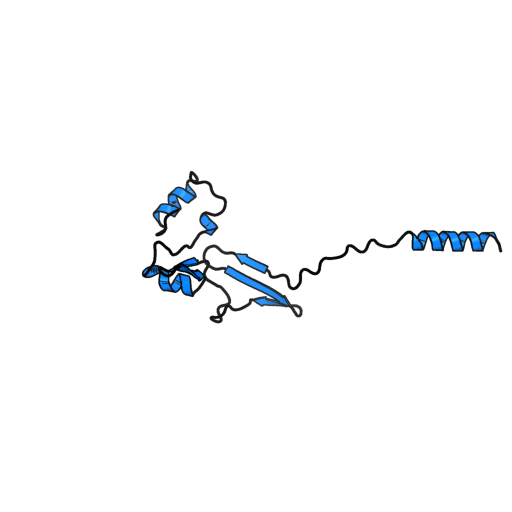C CA . PHE A 1 94 ? 4.920 -0.072 -4.916 1.00 98.81 94 PHE A CA 1
ATOM 695 C C . PHE A 1 94 ? 4.218 0.887 -5.882 1.00 98.81 94 PHE A C 1
ATOM 697 O O . PHE A 1 94 ? 4.184 0.642 -7.086 1.00 98.81 94 PHE A O 1
ATOM 704 N N . ASP A 1 95 ? 3.590 1.945 -5.362 1.00 98.56 95 ASP A N 1
ATOM 705 C CA . ASP A 1 95 ? 2.814 2.915 -6.152 1.00 98.56 95 ASP A CA 1
ATOM 706 C C . ASP A 1 95 ? 1.696 2.291 -7.013 1.00 98.56 95 ASP A C 1
ATOM 708 O O . ASP A 1 95 ? 1.141 2.941 -7.898 1.00 98.56 95 ASP A O 1
ATOM 712 N N . ALA A 1 96 ? 1.267 1.061 -6.707 1.00 98.50 96 ALA A N 1
ATOM 713 C CA . ALA A 1 96 ? 0.228 0.348 -7.455 1.00 98.50 96 ALA A CA 1
ATOM 714 C C . ALA A 1 96 ? -1.096 1.133 -7.539 1.00 98.50 96 ALA A C 1
ATOM 716 O O . ALA A 1 96 ? -1.825 1.033 -8.525 1.00 98.50 96 ALA A O 1
ATOM 717 N N . LYS A 1 97 ? -1.387 1.992 -6.550 1.00 98.56 97 LYS A N 1
ATOM 718 C CA . LYS A 1 97 ? -2.556 2.889 -6.565 1.00 98.56 97 LYS A CA 1
ATOM 719 C C . LYS A 1 97 ? -2.518 3.917 -7.704 1.00 98.56 97 LYS A C 1
ATOM 721 O O . LYS A 1 97 ? -3.556 4.449 -8.079 1.00 98.56 97 LYS A O 1
ATOM 726 N N . ARG A 1 98 ? -1.348 4.197 -8.282 1.00 98.38 98 ARG A N 1
ATOM 727 C CA . ARG A 1 98 ? -1.234 5.023 -9.492 1.00 98.38 98 ARG A CA 1
ATOM 728 C C . ARG A 1 98 ? -1.697 4.290 -10.749 1.00 98.38 98 ARG A C 1
ATOM 730 O O . ARG A 1 98 ? -2.122 4.956 -11.689 1.00 98.38 98 ARG A O 1
ATOM 737 N N . LEU A 1 99 ? -1.648 2.958 -10.745 1.00 98.31 99 LEU A N 1
ATOM 738 C CA . LEU A 1 99 ? -1.981 2.091 -11.879 1.00 98.31 99 LEU A CA 1
ATOM 739 C C . LEU A 1 99 ? -3.398 1.503 -11.785 1.00 98.31 99 LEU A C 1
ATOM 741 O O . LEU A 1 99 ? -3.997 1.178 -12.809 1.00 98.31 99 LEU A O 1
ATOM 745 N N . ILE A 1 100 ? -3.946 1.365 -10.573 1.00 98.19 100 ILE A N 1
ATOM 746 C CA . ILE A 1 100 ? -5.250 0.730 -10.346 1.00 98.19 100 ILE A CA 1
ATOM 747 C C . ILE A 1 100 ? -6.364 1.391 -11.173 1.00 98.19 100 ILE A C 1
ATOM 749 O O . ILE A 1 100 ? -6.511 2.611 -11.199 1.00 98.19 100 ILE A O 1
ATOM 753 N N . GLY A 1 101 ? -7.155 0.566 -11.860 1.00 98.25 101 GLY A N 1
ATOM 754 C CA . GLY A 1 101 ? -8.284 1.023 -12.674 1.00 98.25 101 GLY A CA 1
ATOM 755 C C . GLY A 1 101 ? -7.910 1.750 -13.972 1.00 98.25 101 GLY A C 1
ATOM 756 O O . GLY A 1 101 ? -8.814 2.202 -14.673 1.00 98.25 101 GLY A O 1
ATOM 757 N N . ARG A 1 102 ? -6.620 1.867 -14.320 1.00 98.38 102 ARG A N 1
ATOM 758 C CA . ARG A 1 102 ? -6.175 2.459 -15.590 1.00 98.38 102 ARG A CA 1
ATOM 759 C C . ARG A 1 102 ? -6.056 1.417 -16.697 1.00 98.38 102 ARG A C 1
ATOM 761 O O . ARG A 1 102 ? -5.907 0.224 -16.448 1.00 98.38 102 ARG A O 1
ATOM 768 N N . THR A 1 103 ? -6.100 1.893 -17.938 1.00 98.31 103 THR A N 1
ATOM 769 C CA . THR A 1 103 ? -5.829 1.068 -19.123 1.00 98.31 103 THR A CA 1
ATOM 770 C C . THR A 1 103 ? -4.362 1.177 -19.526 1.00 98.31 103 THR A C 1
ATOM 772 O O . THR A 1 103 ? -3.707 2.173 -19.226 1.00 98.31 103 THR A O 1
ATOM 775 N N . TRP A 1 104 ? -3.852 0.178 -20.251 1.00 98.25 104 TRP A N 1
ATOM 776 C CA . TRP A 1 104 ? -2.462 0.157 -20.721 1.00 98.25 104 TRP A CA 1
ATOM 777 C C . TRP A 1 104 ? -2.068 1.420 -21.504 1.00 98.25 104 TRP A C 1
ATOM 779 O O . TRP A 1 104 ? -0.982 1.961 -21.315 1.00 98.25 104 TRP A O 1
ATOM 789 N N . ASN A 1 105 ? -2.972 1.927 -22.345 1.00 98.25 105 ASN A N 1
ATOM 790 C CA . ASN A 1 105 ? -2.709 3.072 -23.218 1.00 98.25 105 ASN A CA 1
ATOM 791 C C . ASN A 1 105 ? -2.858 4.435 -22.513 1.00 98.25 105 ASN A C 1
ATOM 793 O O . ASN A 1 105 ? -2.711 5.466 -23.168 1.00 98.25 105 ASN A O 1
ATOM 797 N N . ASP A 1 106 ? -3.177 4.470 -21.215 1.00 98.62 106 ASP A N 1
ATOM 798 C CA . ASP A 1 106 ? -3.281 5.720 -20.457 1.00 98.62 106 ASP A CA 1
ATOM 799 C C . ASP A 1 106 ? -1.912 6.440 -20.442 1.00 98.62 106 ASP A C 1
ATOM 801 O O . ASP A 1 106 ? -0.915 5.842 -20.020 1.00 98.62 106 ASP A O 1
ATOM 805 N N . PRO A 1 107 ? -1.825 7.717 -20.870 1.00 98.56 107 PRO A N 1
ATOM 806 C CA . PRO A 1 107 ? -0.572 8.470 -20.863 1.00 98.56 107 PRO A CA 1
ATOM 807 C C . PRO A 1 107 ? 0.121 8.503 -19.495 1.00 98.56 107 PRO A C 1
ATOM 809 O O . PRO A 1 107 ? 1.350 8.476 -19.439 1.00 98.56 107 PRO A O 1
ATOM 812 N N . SER A 1 108 ? -0.645 8.515 -18.396 1.00 98.12 108 SER A N 1
ATOM 813 C CA . SER A 1 108 ? -0.091 8.454 -17.040 1.00 98.12 108 SER A CA 1
ATOM 814 C C . SER A 1 108 ? 0.597 7.118 -16.781 1.00 98.12 108 SER A C 1
ATOM 816 O O . SER A 1 108 ? 1.676 7.109 -16.198 1.00 98.12 108 SER A O 1
ATOM 818 N N . VAL A 1 109 ? 0.014 6.001 -17.232 1.00 98.56 109 VAL A N 1
ATOM 819 C CA . VAL A 1 109 ? 0.637 4.672 -17.106 1.00 98.56 109 VAL A CA 1
ATOM 820 C C . VAL A 1 109 ? 1.926 4.640 -17.916 1.00 98.56 109 VAL A C 1
ATOM 822 O O . VAL A 1 109 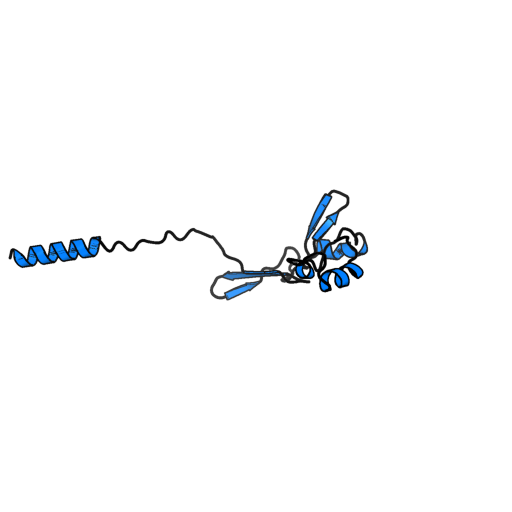? 2.976 4.321 -17.374 1.00 98.56 109 VAL A O 1
ATOM 825 N N . GLN A 1 110 ? 1.880 5.064 -19.181 1.00 98.62 110 GLN A N 1
ATOM 826 C CA . GLN A 1 110 ? 3.051 5.089 -20.065 1.00 98.62 110 GLN A CA 1
ATOM 827 C C . GLN A 1 110 ? 4.189 5.981 -19.545 1.00 98.62 110 GLN A C 1
ATOM 829 O O . GLN A 1 110 ? 5.360 5.743 -19.847 1.00 98.62 110 GLN A O 1
ATOM 834 N N . GLN A 1 111 ? 3.867 7.022 -18.777 1.00 98.56 111 GLN A N 1
ATOM 835 C CA . GLN A 1 111 ? 4.858 7.835 -18.082 1.00 98.56 111 GLN A CA 1
ATOM 836 C C . GLN A 1 111 ? 5.409 7.121 -16.844 1.00 98.56 111 GLN A C 1
ATOM 838 O O . GLN A 1 111 ? 6.626 7.061 -16.688 1.00 98.56 111 GLN A O 1
ATOM 843 N N . ASP A 1 112 ? 4.543 6.574 -15.991 1.00 98.31 112 ASP A N 1
ATOM 844 C CA . ASP A 1 112 ? 4.933 5.970 -14.715 1.00 98.31 112 ASP A CA 1
ATOM 845 C C . ASP A 1 112 ? 5.806 4.721 -14.908 1.00 98.31 112 ASP A C 1
ATOM 847 O O . ASP A 1 112 ? 6.831 4.590 -14.242 1.00 98.31 112 ASP A O 1
ATOM 851 N N . ILE A 1 113 ? 5.498 3.861 -15.888 1.00 97.81 113 ILE A N 1
ATOM 852 C CA . ILE A 1 113 ? 6.270 2.631 -16.163 1.00 97.81 113 ILE A CA 1
ATOM 853 C C . ILE A 1 113 ? 7.733 2.885 -16.553 1.00 97.81 113 ILE A C 1
ATOM 855 O O . ILE A 1 113 ? 8.552 1.978 -16.472 1.00 97.81 113 ILE A O 1
ATOM 859 N N . LYS A 1 114 ? 8.093 4.112 -16.954 1.00 98.31 114 LYS A N 1
ATOM 860 C CA . LYS A 1 114 ? 9.490 4.483 -17.244 1.00 98.31 114 LYS A CA 1
ATOM 861 C C . LYS A 1 114 ? 10.337 4.626 -15.981 1.00 98.31 114 LYS A C 1
ATOM 863 O O . LYS A 1 114 ? 11.561 4.647 -16.076 1.00 98.31 114 LYS A O 1
ATOM 868 N N . PHE A 1 115 ? 9.693 4.777 -14.826 1.00 98.25 115 PHE A N 1
ATOM 869 C CA . PHE A 1 115 ? 10.340 5.029 -13.539 1.00 98.25 115 PHE A CA 1
ATOM 870 C C . PHE A 1 115 ? 10.160 3.877 -12.544 1.00 98.25 115 PHE A C 1
ATOM 872 O O . PHE A 1 115 ? 10.778 3.895 -11.481 1.00 98.25 115 PHE A O 1
ATOM 879 N N . LEU A 1 116 ? 9.328 2.886 -12.869 1.00 98.31 116 LEU A N 1
ATOM 880 C CA . LEU A 1 116 ? 9.112 1.714 -12.028 1.00 98.31 116 LEU A CA 1
ATOM 881 C C . L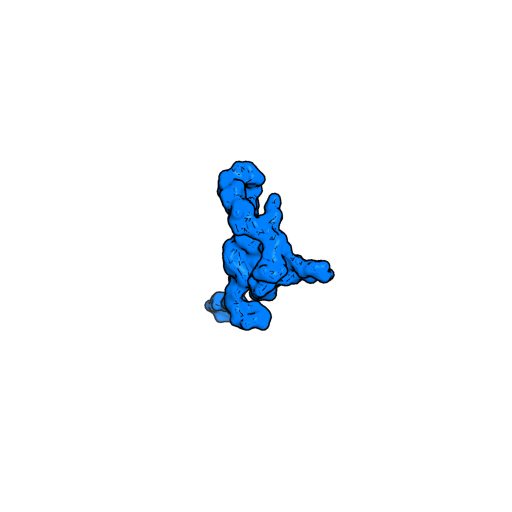EU A 1 116 ? 10.169 0.641 -12.341 1.00 98.31 116 LEU A C 1
ATOM 883 O O . LEU A 1 116 ? 10.419 0.361 -13.512 1.00 98.31 116 LEU A O 1
ATOM 887 N N . PRO A 1 117 ? 10.795 0.025 -11.321 1.00 98.38 117 PRO A N 1
ATOM 888 C CA . PRO A 1 117 ? 11.811 -1.006 -11.534 1.00 98.38 117 PRO A CA 1
ATOM 889 C C . PRO A 1 117 ? 11.218 -2.378 -11.884 1.00 98.38 117 PRO A C 1
ATOM 891 O O . PRO A 1 117 ? 11.951 -3.283 -12.268 1.00 98.38 117 PRO A O 1
ATOM 894 N N . PHE A 1 118 ? 9.906 -2.549 -11.727 1.00 98.44 118 PHE A N 1
ATOM 895 C CA . PHE A 1 118 ? 9.187 -3.783 -12.020 1.00 98.44 118 PHE A CA 1
ATOM 896 C C . PHE A 1 118 ? 8.409 -3.666 -13.331 1.00 98.44 118 PHE A C 1
ATOM 898 O O . PHE A 1 118 ? 8.011 -2.582 -13.758 1.00 98.44 118 PHE A O 1
ATOM 905 N N . LYS A 1 119 ? 8.172 -4.814 -13.966 1.00 98.00 119 LYS A N 1
ATOM 906 C CA . LYS A 1 119 ? 7.390 -4.902 -15.203 1.00 98.00 119 LYS A CA 1
ATOM 907 C C . LYS A 1 119 ? 5.904 -4.723 -14.881 1.00 98.00 119 LYS A C 1
ATOM 909 O O . LYS A 1 119 ? 5.417 -5.301 -13.909 1.00 98.00 119 LYS A O 1
ATOM 914 N N . VAL A 1 120 ? 5.215 -3.940 -15.709 1.00 95.25 120 VAL A N 1
ATOM 915 C CA . VAL A 1 120 ? 3.760 -3.710 -15.674 1.00 95.25 120 VAL A CA 1
ATOM 916 C C . VAL A 1 120 ? 3.124 -4.363 -16.887 1.00 95.25 120 VAL A C 1
ATOM 918 O O . VAL A 1 120 ? 3.750 -4.286 -17.969 1.00 95.25 120 VAL A O 1
#

InterPro domains:
  IPR013126 Heat shock protein 70 family [PF00012] (31-120)
  IPR013126 Heat shock protein 70 family [PTHR19375] (31-120)
  IPR018181 Heat shock protein 70, conserved site [PS00297] (34-41)
  IPR043129 ATPase, nucleotide binding domain [SSF53067] (29-120)

Secondary structure (DSSP, 8-state):
-HHHHHHHHHHHHHHHT------------S-EEEE--SSEEEEEEEETTEEEEPP-TTS-SSEE--EEE-TTS-EEETHHHHHTTTTSGGGEE--GGGTTT--TT-HHHHHHTTT-SS--

Sequence (120 aa):
MKLSLVAAVLLLLLGAARAEEEDKKEDVGTVVGIDLGTTYSCVGVFKNGRVEIIANDQGNRITPSYVAFTPEGERLIGDAAKNQLTSNPENTVFDAKRLIGRTWNDPSVQQDIKFLPFKV

Organism: Hipposideros armiger (NCBI:txid186990)